Protein AF-A0A349U4Q3-F1 (afdb_monomer)

Radius of gyration: 17.57 Å; Cα contacts (8 Å, |Δi|>4): 63; chains: 1; bounding box: 42×24×41 Å

Mean predicted aligned error: 8.83 Å

Nearest PDB structures (foldseek):
  3fg2-assembly1_P  TM=9.291E-01  e=1.798E-03  Rhodopseudomonas palustris
  4emi-assembly1_A  TM=9.399E-01  e=1.073E-02  Pseudomonas putida
  6pfz-assembly2_A  TM=9.129E-01  e=2.708E-02  Archaeoglobus fulgidus DSM 4304
  5miu-assembly1_A  TM=7.697E-01  e=9.513E-02  Mus musculus
  4j57-assembly1_B  TM=7.511E-01  e=5.311E-01  Plasmodium falciparum 3D7

Secondary structure (DSSP, 8-state):
-HHHHHHTT-----S--EEEEE-SSS--EEEETTS-EEE-S-----S------HHHHHTT--------

Sequence (68 aa):
MEDDLRSNGIAVMTGTKASEITGRGKVEAVKLDNRATVRAEAVILATGITPNSIVAQEAGLSVNFDGS

pLDDT: mean 84.98, std 13.73, range [43.34, 98.0]

Solvent-accessible surface area (backbone atoms only — not comparable to full-atom values): 4662 Å² total; per-residue (Å²): 107,72,67,57,41,44,74,71,70,43,87,81,74,75,99,62,46,85,68,45,82,40,62,84,100,47,56,46,27,37,32,32,70,85,72,49,72,46,78,35,77,72,85,85,89,82,89,76,84,81,81,82,55,63,67,43,51,77,69,72,43,89,80,83,80,79,92,120

Structure (mmCIF, N/CA/C/O backbone):
data_AF-A0A349U4Q3-F1
#
_entry.id   AF-A0A349U4Q3-F1
#
loop_
_atom_site.group_PDB
_atom_site.id
_atom_site.type_symbol
_atom_site.label_atom_id
_atom_site.label_alt_id
_atom_site.label_comp_id
_atom_site.label_asym_id
_atom_site.label_entity_id
_atom_site.label_seq_id
_atom_site.pdbx_PDB_ins_code
_atom_site.Cartn_x
_atom_site.Cartn_y
_atom_site.Cartn_z
_atom_site.occupancy
_atom_site.B_iso_or_equiv
_atom_site.auth_seq_id
_atom_site.auth_comp_id
_atom_site.auth_asym_id
_atom_site.auth_atom_id
_atom_site.pdbx_PDB_model_num
ATOM 1 N N . MET A 1 1 ? 8.141 8.458 13.710 1.00 80.12 1 MET A N 1
ATOM 2 C CA . MET A 1 1 ? 7.740 8.277 12.296 1.00 80.12 1 MET A CA 1
ATOM 3 C C . MET A 1 1 ? 6.414 7.540 12.175 1.00 80.12 1 MET A C 1
ATOM 5 O O . MET A 1 1 ? 5.460 8.166 11.742 1.00 80.12 1 MET A O 1
ATOM 9 N N . GLU A 1 2 ? 6.305 6.254 12.540 1.00 85.06 2 GLU A N 1
ATOM 10 C CA . GLU A 1 2 ? 5.004 5.555 12.472 1.00 85.06 2 GLU A CA 1
ATOM 11 C C . GLU A 1 2 ? 3.962 6.191 13.406 1.00 85.06 2 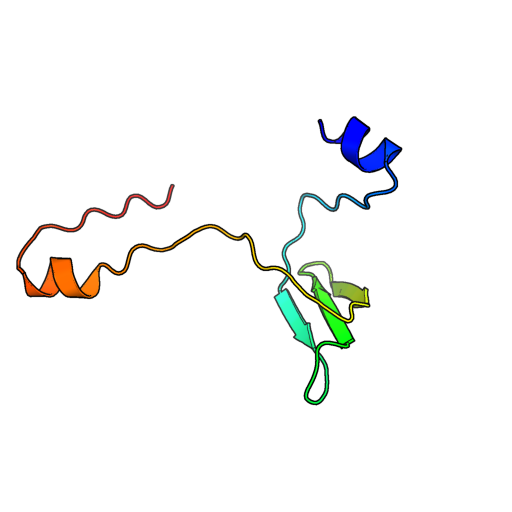GLU A C 1
ATOM 13 O O . GLU A 1 2 ? 2.844 6.472 12.975 1.00 85.06 2 GLU A O 1
ATOM 18 N N . ASP A 1 3 ? 4.350 6.503 14.645 1.00 89.38 3 ASP A N 1
ATOM 19 C CA . ASP A 1 3 ? 3.470 7.164 15.618 1.00 89.38 3 ASP A CA 1
ATOM 20 C C . ASP A 1 3 ? 2.993 8.542 15.145 1.00 89.38 3 ASP A C 1
ATOM 22 O O . ASP A 1 3 ? 1.847 8.913 15.387 1.00 89.38 3 ASP A O 1
ATOM 26 N N . ASP A 1 4 ? 3.830 9.272 14.400 1.00 94.56 4 ASP A N 1
ATOM 27 C CA . ASP A 1 4 ? 3.471 10.575 13.829 1.00 94.56 4 ASP A CA 1
ATOM 28 C C . ASP A 1 4 ? 2.431 10.428 12.712 1.00 94.56 4 ASP A C 1
ATOM 30 O O . ASP A 1 4 ? 1.523 11.242 12.578 1.00 94.56 4 ASP A O 1
ATOM 34 N N . LEU A 1 5 ? 2.518 9.375 11.896 1.00 92.06 5 LEU A N 1
ATOM 35 C CA . LEU A 1 5 ? 1.496 9.091 10.884 1.00 92.06 5 LEU A CA 1
ATOM 36 C C . LEU A 1 5 ? 0.170 8.725 11.560 1.00 92.06 5 LEU A C 1
ATOM 38 O O . LEU A 1 5 ? -0.883 9.246 11.191 1.00 92.06 5 LEU A O 1
ATOM 42 N N . ARG A 1 6 ? 0.227 7.879 12.594 1.00 93.19 6 ARG A N 1
ATOM 43 C CA . ARG A 1 6 ? -0.956 7.479 13.364 1.00 93.19 6 ARG A CA 1
ATOM 44 C C . ARG A 1 6 ? -1.604 8.664 14.080 1.00 93.19 6 ARG A C 1
ATOM 46 O O . ARG A 1 6 ? -2.828 8.774 14.053 1.00 93.19 6 ARG A O 1
ATOM 53 N N . SER A 1 7 ? -0.817 9.564 14.671 1.00 94.81 7 SER A N 1
ATOM 54 C CA . SER A 1 7 ? -1.330 10.770 15.339 1.00 94.81 7 SER A CA 1
ATOM 55 C C . SER A 1 7 ? -1.982 11.749 14.359 1.00 94.81 7 SER A C 1
ATOM 57 O O . SER A 1 7 ? -2.957 12.408 14.710 1.00 94.81 7 SER A O 1
ATOM 59 N N . ASN A 1 8 ? -1.534 11.754 13.100 1.00 94.56 8 ASN A N 1
ATOM 60 C CA . ASN A 1 8 ? -2.173 12.471 11.995 1.00 94.56 8 ASN A CA 1
ATOM 61 C C . ASN A 1 8 ? -3.419 11.758 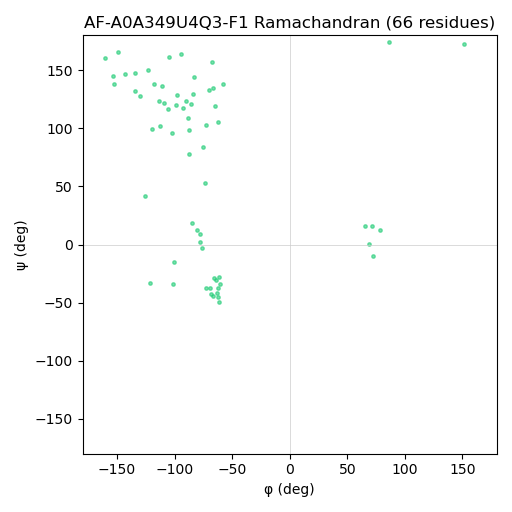11.426 1.00 94.56 8 ASN A C 1
ATOM 63 O O . ASN A 1 8 ? -3.944 12.161 10.388 1.00 94.56 8 ASN A O 1
ATOM 67 N N . GLY A 1 9 ? -3.906 10.695 12.076 1.00 93.31 9 GLY A N 1
ATOM 68 C CA . GLY A 1 9 ? -5.103 9.960 11.662 1.00 93.31 9 GLY A CA 1
ATOM 69 C C . GLY A 1 9 ? -4.880 8.995 10.496 1.00 93.31 9 GLY A C 1
ATOM 70 O O . GLY A 1 9 ? -5.846 8.498 9.918 1.00 93.31 9 GLY A O 1
ATOM 71 N N . ILE A 1 10 ? -3.624 8.707 10.140 1.00 93.56 10 ILE A N 1
ATOM 72 C CA . ILE A 1 10 ? -3.290 7.769 9.069 1.00 93.56 10 ILE A CA 1
ATOM 73 C C . ILE A 1 10 ? -3.269 6.352 9.643 1.00 93.56 10 ILE A C 1
ATOM 75 O O . ILE A 1 10 ? -2.500 6.024 10.549 1.00 93.56 10 ILE A O 1
ATOM 79 N N . ALA A 1 11 ? -4.105 5.478 9.086 1.00 92.38 11 ALA A N 1
ATOM 80 C CA . ALA A 1 11 ? -4.098 4.064 9.428 1.00 92.38 11 ALA A CA 1
ATOM 81 C C . ALA A 1 11 ? -2.861 3.382 8.824 1.00 92.38 11 ALA A C 1
ATOM 83 O O . ALA A 1 11 ? -2.817 3.090 7.631 1.00 92.38 11 ALA A O 1
ATOM 84 N N . VAL A 1 12 ? -1.855 3.113 9.657 1.00 92.69 12 VAL A N 1
ATOM 85 C CA . VAL A 1 12 ? -0.671 2.347 9.253 1.00 92.69 12 VAL A CA 1
ATOM 86 C C . VAL A 1 12 ? -0.920 0.858 9.507 1.00 92.69 12 VAL A C 1
ATOM 88 O O . VAL A 1 12 ? -1.232 0.453 10.630 1.00 92.69 12 VAL A O 1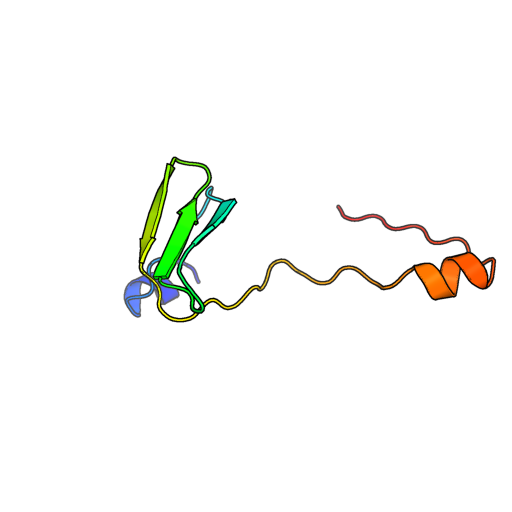
ATOM 91 N N . MET A 1 13 ? -0.794 0.039 8.462 1.00 90.94 13 MET A N 1
ATOM 92 C CA . MET A 1 13 ? -0.964 -1.416 8.520 1.00 90.94 13 MET A CA 1
ATOM 93 C C . MET A 1 13 ? 0.346 -2.083 8.094 1.00 90.94 13 MET A C 1
ATOM 95 O O . MET A 1 13 ? 0.648 -2.168 6.907 1.00 90.94 13 MET A O 1
ATOM 99 N N . THR A 1 14 ? 1.145 -2.518 9.068 1.00 91.75 14 THR A N 1
ATOM 100 C CA . THR A 1 14 ? 2.402 -3.244 8.838 1.00 91.75 14 THR A CA 1
ATOM 101 C C . THR A 1 14 ? 2.176 -4.755 8.896 1.00 91.75 14 THR A C 1
ATOM 103 O O . THR A 1 14 ? 1.135 -5.223 9.357 1.00 91.75 14 THR A O 1
ATOM 106 N N . GLY A 1 15 ? 3.133 -5.536 8.382 1.00 92.31 15 GLY A N 1
ATOM 107 C CA . GLY A 1 15 ? 3.040 -7.002 8.383 1.00 92.31 15 GLY A CA 1
ATOM 108 C C . GLY A 1 15 ? 1.909 -7.565 7.514 1.00 92.31 15 GLY A C 1
ATOM 109 O O . GLY A 1 15 ? 1.536 -8.721 7.679 1.00 92.31 15 GLY A O 1
ATOM 110 N N . THR A 1 16 ? 1.354 -6.756 6.610 1.00 92.12 16 THR A N 1
ATOM 111 C CA . THR A 1 16 ? 0.306 -7.159 5.674 1.00 92.12 16 THR A CA 1
ATOM 112 C C . THR A 1 16 ? 0.631 -6.657 4.276 1.00 92.12 16 THR A C 1
ATOM 114 O O . THR A 1 16 ? 1.238 -5.598 4.101 1.00 92.12 16 THR A O 1
ATOM 117 N N . LYS A 1 17 ? 0.227 -7.430 3.274 1.00 93.25 17 LYS A N 1
ATOM 118 C CA . LYS A 1 17 ? 0.437 -7.134 1.859 1.00 93.25 17 LYS A CA 1
ATOM 119 C C . LYS A 1 17 ? -0.900 -6.975 1.144 1.00 93.25 17 LYS A C 1
ATOM 121 O O . LYS A 1 17 ? -1.806 -7.784 1.327 1.00 93.25 17 LYS A O 1
ATOM 126 N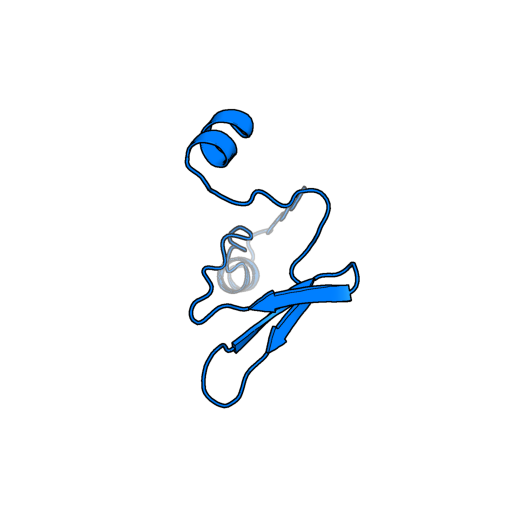 N . ALA A 1 18 ? -0.996 -5.977 0.264 1.00 94.06 18 ALA A N 1
ATOM 127 C CA . ALA A 1 18 ? -2.092 -5.884 -0.697 1.00 94.06 18 ALA A CA 1
ATOM 128 C C . ALA A 1 18 ? -2.023 -7.063 -1.682 1.00 94.06 18 ALA A C 1
ATOM 130 O O . ALA A 1 18 ? -1.027 -7.236 -2.387 1.00 94.06 18 ALA A O 1
ATOM 131 N N . SER A 1 19 ? -3.068 -7.886 -1.701 1.00 94.50 19 SER A N 1
ATOM 132 C CA . SER A 1 19 ? -3.140 -9.112 -2.498 1.00 94.50 19 SER A CA 1
ATOM 133 C C . SER A 1 19 ? -3.962 -8.937 -3.772 1.00 94.50 19 SER A C 1
ATOM 135 O O . SER A 1 19 ? -3.620 -9.521 -4.796 1.00 94.50 19 SER A O 1
ATOM 137 N N . GLU A 1 20 ? -5.016 -8.119 -3.736 1.00 95.62 20 GLU A N 1
ATOM 138 C CA . GLU A 1 20 ? -5.914 -7.926 -4.877 1.00 95.62 20 GLU A CA 1
ATOM 139 C C . GLU A 1 20 ? -6.574 -6.542 -4.831 1.00 95.62 20 GLU A C 1
ATOM 141 O O . GLU A 1 20 ? -7.031 -6.106 -3.775 1.00 95.62 20 GLU A O 1
ATOM 146 N N . ILE A 1 21 ? -6.678 -5.868 -5.979 1.00 96.50 21 ILE A N 1
ATOM 147 C CA . ILE A 1 21 ? -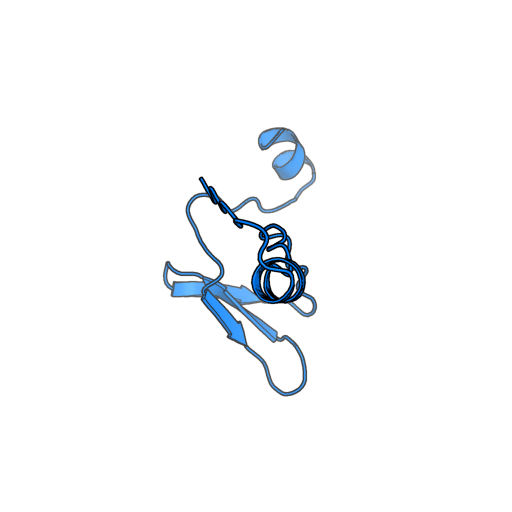7.530 -4.684 -6.144 1.00 96.50 21 ILE A CA 1
ATOM 148 C C . ILE A 1 21 ? -8.836 -5.136 -6.794 1.00 96.50 21 ILE A C 1
ATOM 150 O O . ILE A 1 21 ? -8.824 -5.804 -7.823 1.00 96.50 21 ILE A O 1
ATOM 154 N N . THR A 1 22 ? -9.964 -4.758 -6.202 1.00 96.75 22 THR A N 1
ATOM 155 C CA . THR A 1 22 ? -11.303 -5.184 -6.620 1.00 96.75 22 THR A CA 1
ATOM 156 C C . THR A 1 22 ? -12.200 -3.995 -6.939 1.00 96.75 22 THR A C 1
ATOM 158 O O . THR A 1 22 ? -12.061 -2.919 -6.353 1.00 96.75 22 THR A O 1
ATOM 161 N N . GLY A 1 23 ? -13.133 -4.208 -7.865 1.00 95.69 23 GLY A N 1
ATOM 162 C CA . GLY A 1 23 ? -14.164 -3.252 -8.258 1.00 95.69 23 GLY A CA 1
ATOM 163 C C . GLY A 1 23 ? -14.594 -3.447 -9.713 1.00 95.69 23 GLY A C 1
ATOM 164 O O . GLY A 1 23 ? -14.019 -4.264 -10.437 1.00 95.69 23 G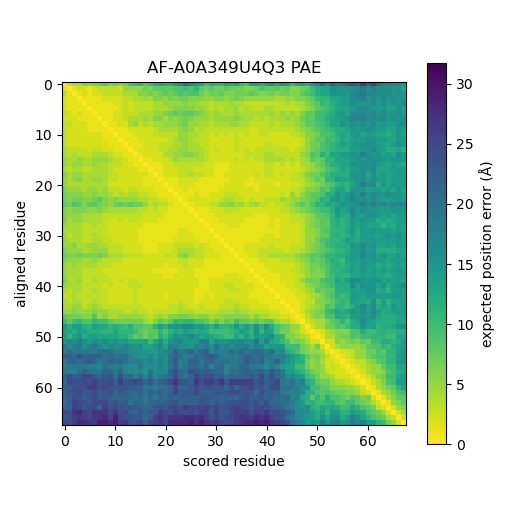LY A O 1
ATOM 165 N N . ARG A 1 24 ? -15.642 -2.739 -10.148 1.00 94.38 24 ARG A N 1
ATOM 166 C CA . ARG A 1 24 ? -16.185 -2.852 -11.513 1.00 94.38 24 ARG A CA 1
ATOM 167 C C . ARG A 1 24 ? -15.946 -1.567 -12.295 1.00 94.38 24 ARG A C 1
ATOM 169 O O . ARG A 1 24 ? -16.643 -0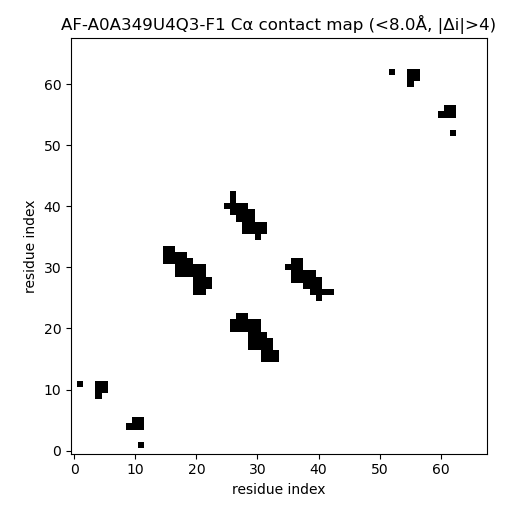.578 -12.103 1.00 94.38 24 ARG A O 1
ATOM 176 N N . GLY A 1 25 ? -14.937 -1.572 -13.167 1.00 94.50 25 GLY A N 1
ATOM 177 C CA . GLY A 1 25 ? -14.546 -0.404 -13.975 1.00 94.50 25 GLY A CA 1
ATOM 178 C C . GLY A 1 25 ? -13.846 0.720 -13.193 1.00 94.50 25 GLY A C 1
ATOM 179 O O . GLY A 1 25 ? -13.283 1.620 -13.805 1.00 94.50 25 GLY A O 1
ATOM 180 N N . LYS A 1 26 ? -13.839 0.650 -11.857 1.00 95.38 26 LYS A N 1
ATOM 181 C CA . LYS A 1 26 ? -13.073 1.496 -10.934 1.00 95.38 26 LYS A CA 1
ATOM 182 C C . LYS A 1 26 ? -12.712 0.705 -9.676 1.00 95.38 26 LYS A C 1
ATOM 184 O O . LYS A 1 26 ? -13.300 -0.348 -9.434 1.00 95.38 26 LYS A O 1
ATOM 189 N N . VAL A 1 27 ? -11.775 1.218 -8.879 1.00 96.75 27 VAL A N 1
ATOM 190 C CA . VAL A 1 27 ? -11.438 0.647 -7.566 1.00 96.75 27 VAL A CA 1
ATOM 191 C C . VAL A 1 27 ? -12.626 0.813 -6.615 1.00 96.75 27 VAL A C 1
ATOM 193 O O . VAL A 1 27 ? -13.218 1.888 -6.534 1.00 96.75 27 VAL A O 1
ATOM 196 N N . GLU A 1 28 ? -12.955 -0.257 -5.896 1.00 98.00 28 GLU A N 1
ATOM 197 C CA . GLU A 1 28 ? -13.924 -0.257 -4.795 1.00 98.00 28 GLU A CA 1
ATOM 198 C C . GLU A 1 28 ? -13.290 -0.740 -3.478 1.00 98.00 28 GLU A C 1
ATOM 200 O O . GLU A 1 28 ? -13.651 -0.266 -2.394 1.00 98.00 28 GLU A O 1
ATOM 205 N N . ALA A 1 29 ? -12.333 -1.673 -3.547 1.00 97.38 29 ALA A N 1
ATOM 206 C CA . ALA A 1 29 ? -11.607 -2.149 -2.375 1.00 97.38 29 ALA A CA 1
ATOM 207 C C . ALA A 1 29 ? -10.274 -2.833 -2.710 1.00 97.38 29 ALA A C 1
ATOM 209 O O . ALA A 1 29 ? -10.077 -3.341 -3.813 1.00 97.38 29 ALA A O 1
ATOM 210 N N . VAL A 1 30 ? -9.397 -2.922 -1.711 1.00 96.94 30 VAL A N 1
ATOM 211 C CA . VAL A 1 30 ? -8.149 -3.690 -1.729 1.00 96.94 30 VAL A CA 1
ATOM 212 C C . VAL A 1 30 ? -8.258 -4.835 -0.728 1.00 96.94 30 VAL A C 1
ATOM 214 O O . VAL A 1 30 ? -8.509 -4.605 0.456 1.00 96.94 30 VAL A O 1
ATOM 217 N N . LYS A 1 31 ? -8.065 -6.072 -1.185 1.00 96.88 31 LYS A N 1
ATOM 218 C CA . LYS A 1 31 ? -7.904 -7.225 -0.300 1.00 96.88 31 LYS A CA 1
ATOM 219 C C . LYS A 1 31 ? -6.463 -7.317 0.168 1.00 96.88 31 LYS A C 1
ATOM 221 O O . LYS A 1 31 ? -5.527 -7.036 -0.583 1.00 96.88 31 LYS A O 1
ATOM 226 N N . LEU A 1 32 ? -6.309 -7.736 1.411 1.00 96.19 32 LEU A N 1
ATOM 227 C CA . LEU A 1 32 ? -5.027 -7.986 2.042 1.00 96.19 32 LEU A CA 1
ATOM 228 C C . LEU A 1 32 ? -4.771 -9.496 2.149 1.00 96.19 32 LEU A C 1
ATOM 230 O O . LEU A 1 32 ? -5.684 -10.319 2.047 1.00 96.19 32 LEU A O 1
ATOM 234 N N . ASP A 1 33 ? -3.514 -9.878 2.336 1.00 95.50 33 ASP A N 1
ATOM 235 C CA . ASP A 1 33 ? -3.076 -11.269 2.518 1.00 95.50 33 ASP A CA 1
ATOM 236 C C . ASP A 1 33 ? -3.675 -11.953 3.757 1.00 95.50 33 ASP A C 1
ATOM 238 O O . ASP A 1 33 ? -3.928 -13.157 3.752 1.00 95.50 33 ASP A O 1
ATOM 242 N N . ASN A 1 34 ? -4.000 -11.179 4.786 1.00 94.12 34 ASN A N 1
ATOM 243 C CA . ASN A 1 34 ? -4.684 -11.640 5.992 1.00 94.12 34 ASN A CA 1
ATOM 244 C C . ASN A 1 34 ? -6.215 -11.779 5.831 1.00 94.12 34 ASN A C 1
ATOM 246 O O . ASN A 1 34 ? -6.923 -11.935 6.825 1.00 94.12 34 ASN A O 1
ATOM 250 N N . ARG A 1 35 ? -6.734 -11.733 4.593 1.00 93.56 35 ARG A N 1
ATOM 251 C CA . ARG A 1 35 ? -8.167 -11.768 4.224 1.00 93.56 35 ARG A CA 1
ATOM 252 C C . ARG A 1 35 ? -8.976 -10.526 4.611 1.00 93.56 35 ARG A C 1
ATOM 254 O O . ARG A 1 35 ? -10.171 -10.480 4.312 1.00 93.56 35 ARG A O 1
ATOM 261 N N . ALA A 1 36 ? -8.370 -9.512 5.228 1.00 95.00 36 ALA A N 1
ATOM 262 C CA . ALA A 1 36 ? -9.040 -8.236 5.445 1.00 95.00 36 ALA A CA 1
ATOM 263 C C . ALA A 1 36 ? -9.275 -7.510 4.111 1.00 95.00 36 ALA A C 1
ATOM 265 O O . ALA A 1 36 ? -8.604 -7.758 3.109 1.00 95.00 36 ALA A O 1
ATOM 266 N N . THR A 1 37 ? -10.254 -6.607 4.095 1.00 96.38 37 THR A N 1
ATOM 267 C CA . THR A 1 37 ? -10.589 -5.793 2.922 1.00 96.38 37 THR A CA 1
ATOM 268 C C . THR A 1 37 ? -10.677 -4.329 3.326 1.00 96.38 37 THR A C 1
ATOM 270 O O . THR A 1 37 ? -11.405 -3.980 4.254 1.00 96.38 37 THR A O 1
ATOM 273 N N . VAL A 1 38 ? -9.952 -3.473 2.610 1.00 96.44 38 VAL A N 1
ATOM 274 C CA . VAL A 1 38 ? -9.935 -2.021 2.801 1.00 96.44 38 VAL A CA 1
ATOM 275 C C . VAL A 1 38 ? -10.724 -1.379 1.667 1.00 96.44 38 VAL A C 1
ATOM 277 O O . VAL A 1 38 ? -10.342 -1.499 0.506 1.00 96.44 38 VAL A O 1
ATOM 280 N N . ARG A 1 39 ? -11.836 -0.704 1.979 1.00 96.94 39 ARG A N 1
ATOM 281 C CA . ARG A 1 39 ? -12.600 0.046 0.968 1.00 96.94 39 ARG A CA 1
ATOM 282 C C . ARG A 1 39 ? -11.814 1.276 0.527 1.00 96.94 39 ARG A C 1
ATOM 284 O O . ARG A 1 39 ? -11.322 2.015 1.376 1.00 96.94 39 ARG A O 1
ATOM 291 N N . ALA A 1 40 ? -11.722 1.489 -0.780 1.00 94.75 40 ALA A N 1
ATOM 292 C CA . ALA A 1 40 ? -10.979 2.598 -1.361 1.00 94.75 40 ALA A CA 1
ATOM 293 C C . ALA A 1 40 ? -11.549 2.970 -2.733 1.00 94.75 40 ALA A C 1
ATOM 295 O O . ALA A 1 40 ? -11.957 2.099 -3.494 1.00 94.75 40 ALA A O 1
ATOM 296 N N . GLU A 1 41 ? -11.532 4.259 -3.059 1.00 94.06 41 GLU A N 1
ATOM 297 C CA . GLU A 1 41 ? -11.919 4.769 -4.385 1.00 94.06 41 GLU A CA 1
ATOM 298 C C . GLU A 1 41 ? -10.697 5.090 -5.262 1.00 94.06 41 GLU A C 1
ATOM 300 O O . GLU A 1 41 ? -10.813 5.221 -6.479 1.00 94.06 41 GLU A O 1
ATOM 305 N N . ALA A 1 42 ? -9.514 5.178 -4.647 1.00 93.88 42 ALA A N 1
ATOM 306 C CA . ALA A 1 42 ? -8.229 5.387 -5.300 1.00 93.88 42 ALA A CA 1
ATOM 307 C C . ALA A 1 42 ? -7.135 4.583 -4.581 1.00 93.88 42 ALA A C 1
ATOM 309 O O . ALA A 1 42 ? -7.189 4.402 -3.363 1.00 93.88 42 ALA A O 1
ATOM 310 N N . VAL A 1 43 ? -6.140 4.106 -5.334 1.00 94.25 43 VAL A N 1
ATOM 311 C CA . VAL A 1 43 ? -4.999 3.333 -4.816 1.00 94.25 43 VAL A CA 1
ATOM 312 C C . VAL A 1 43 ? -3.716 3.871 -5.431 1.00 94.25 43 VAL A C 1
ATOM 314 O O . VAL A 1 43 ? -3.631 4.032 -6.647 1.00 94.25 43 VAL A O 1
ATOM 317 N N . ILE A 1 44 ? -2.712 4.114 -4.590 1.00 93.00 44 ILE A N 1
ATOM 318 C CA . ILE A 1 44 ? -1.358 4.482 -5.009 1.00 93.00 44 ILE A CA 1
ATOM 319 C C . ILE A 1 44 ? -0.447 3.290 -4.722 1.00 93.00 44 ILE A C 1
ATOM 321 O O . ILE A 1 44 ? -0.352 2.840 -3.580 1.00 93.00 44 ILE A O 1
ATOM 325 N N . LEU A 1 45 ? 0.216 2.770 -5.755 1.00 89.75 45 LEU A N 1
ATOM 326 C CA . LEU A 1 45 ? 1.186 1.687 -5.619 1.00 89.75 45 LEU A CA 1
ATOM 327 C C . LEU A 1 45 ? 2.586 2.275 -5.440 1.00 89.75 45 LEU A C 1
ATOM 329 O O . LEU A 1 45 ? 3.099 2.949 -6.328 1.00 89.75 45 LEU A O 1
ATOM 333 N N . ALA A 1 46 ? 3.197 1.998 -4.292 1.00 88.56 46 ALA A N 1
ATOM 334 C CA . ALA A 1 46 ? 4.539 2.455 -3.935 1.00 88.56 46 ALA A CA 1
ATOM 335 C C . ALA A 1 46 ? 5.442 1.273 -3.533 1.00 88.56 46 ALA A C 1
ATOM 337 O O . ALA A 1 46 ? 6.174 1.337 -2.552 1.00 88.56 46 ALA A O 1
ATOM 338 N N . THR A 1 47 ? 5.369 0.160 -4.270 1.00 84.38 47 THR A N 1
ATOM 339 C CA . THR A 1 47 ? 6.080 -1.099 -3.960 1.00 84.38 47 THR A CA 1
ATOM 340 C C . THR A 1 47 ? 7.520 -1.147 -4.487 1.00 84.38 47 THR A C 1
ATOM 342 O O . THR A 1 47 ? 8.085 -2.228 -4.625 1.00 84.38 47 THR A O 1
ATOM 345 N N . GLY A 1 48 ? 8.111 0.006 -4.805 1.00 79.81 48 GLY A N 1
ATOM 346 C CA . GLY A 1 48 ? 9.417 0.105 -5.457 1.00 79.81 48 GLY A CA 1
ATOM 347 C C . GLY A 1 48 ? 9.347 0.026 -6.985 1.00 79.81 48 GLY A C 1
ATOM 348 O O . GLY A 1 48 ? 8.285 -0.183 -7.573 1.00 79.81 48 GLY A O 1
ATOM 349 N N . ILE A 1 49 ? 10.497 0.240 -7.625 1.00 71.69 49 ILE A N 1
ATOM 350 C CA . ILE A 1 49 ? 10.661 0.218 -9.082 1.00 71.69 49 ILE A CA 1
ATOM 351 C C . ILE A 1 49 ? 11.501 -0.995 -9.485 1.00 71.69 49 ILE A C 1
ATOM 353 O O . ILE A 1 49 ? 12.523 -1.279 -8.866 1.00 71.69 49 ILE A O 1
ATOM 357 N N . THR A 1 50 ? 11.093 -1.700 -10.539 1.00 75.62 50 THR A N 1
ATOM 358 C CA . THR A 1 50 ? 11.934 -2.712 -11.189 1.00 75.62 50 THR A CA 1
ATOM 359 C C . THR A 1 50 ? 12.573 -2.074 -12.424 1.00 75.62 50 THR A C 1
ATOM 361 O O . THR A 1 50 ? 11.836 -1.609 -13.298 1.00 75.62 50 THR A O 1
ATOM 364 N N . PRO A 1 51 ? 13.913 -2.008 -12.523 1.00 67.06 51 PRO A N 1
ATOM 365 C CA . PRO A 1 51 ? 14.588 -1.497 -13.710 1.00 67.06 51 PRO A CA 1
ATOM 366 C C . PRO A 1 51 ? 14.200 -2.301 -14.956 1.00 67.06 51 PRO A C 1
ATOM 368 O O . PRO A 1 51 ? 14.143 -3.529 -14.913 1.00 67.06 51 PRO A O 1
ATOM 371 N N . ASN A 1 52 ? 13.972 -1.619 -16.082 1.00 67.50 52 ASN A N 1
ATOM 372 C CA . ASN A 1 52 ? 13.736 -2.277 -17.366 1.00 67.50 52 ASN A CA 1
ATOM 373 C C . ASN A 1 52 ? 15.064 -2.821 -17.924 1.00 67.50 52 ASN A C 1
ATOM 375 O O . ASN A 1 52 ? 15.747 -2.166 -18.710 1.00 67.50 52 ASN A O 1
ATOM 379 N N . SER A 1 53 ? 15.447 -4.011 -17.466 1.00 68.69 53 SER A N 1
ATOM 380 C CA . SER A 1 53 ? 16.705 -4.684 -17.800 1.00 68.69 53 SER A CA 1
ATOM 381 C C . SER A 1 53 ? 16.725 -5.324 -19.192 1.00 68.69 53 SER A C 1
ATOM 383 O O . SER A 1 53 ? 17.773 -5.820 -19.599 1.00 68.69 53 SER A O 1
ATOM 385 N N . ILE A 1 54 ? 15.616 -5.277 -19.943 1.00 70.31 54 ILE A N 1
ATOM 386 C CA . ILE A 1 54 ? 15.504 -5.878 -21.283 1.00 70.31 54 ILE A CA 1
ATOM 387 C C . ILE A 1 54 ? 16.513 -5.238 -22.242 1.00 70.31 54 ILE A C 1
ATOM 389 O O . ILE A 1 54 ? 17.308 -5.941 -22.854 1.00 70.31 54 ILE A O 1
ATOM 393 N N . VAL A 1 55 ? 16.567 -3.903 -22.287 1.00 66.19 55 VAL A N 1
ATOM 394 C CA . VAL A 1 55 ? 17.499 -3.165 -23.162 1.00 66.19 55 VAL A CA 1
ATOM 395 C C . VAL A 1 55 ? 18.960 -3.466 -22.809 1.00 66.19 55 VAL A C 1
ATOM 397 O O . VAL A 1 55 ? 19.807 -3.587 -23.688 1.00 66.19 55 VAL A O 1
ATOM 400 N N . ALA A 1 56 ? 19.269 -3.614 -21.518 1.00 65.44 56 ALA A N 1
ATOM 401 C CA . ALA A 1 56 ? 20.623 -3.916 -21.058 1.00 65.44 56 ALA A CA 1
ATOM 402 C C . ALA A 1 56 ? 21.034 -5.366 -21.373 1.00 65.44 56 ALA A C 1
ATOM 404 O O . ALA A 1 56 ? 22.175 -5.604 -21.767 1.00 65.44 56 ALA A O 1
ATOM 405 N N . GLN A 1 57 ? 20.102 -6.318 -21.267 1.00 65.69 57 GLN A N 1
ATOM 406 C CA . GLN A 1 57 ? 20.326 -7.715 -21.635 1.00 65.69 57 GLN A CA 1
ATOM 407 C C . GLN A 1 57 ? 20.510 -7.880 -23.152 1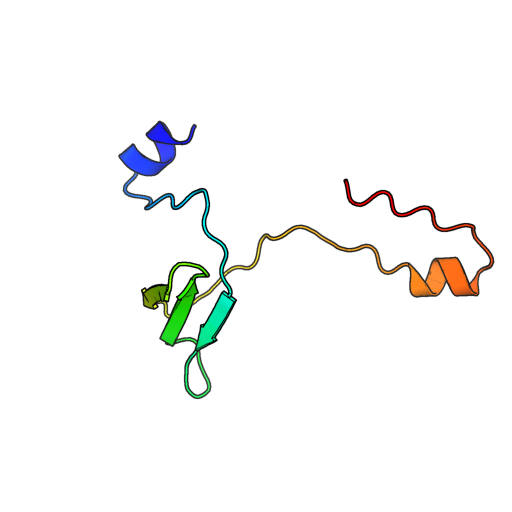.00 65.69 57 GLN A C 1
ATOM 409 O O . GLN A 1 57 ? 21.430 -8.574 -23.579 1.00 65.69 57 GLN A O 1
ATOM 414 N N . GLU A 1 58 ? 19.704 -7.194 -23.969 1.00 71.44 58 GLU A N 1
ATOM 415 C CA . GLU A 1 58 ? 19.859 -7.168 -25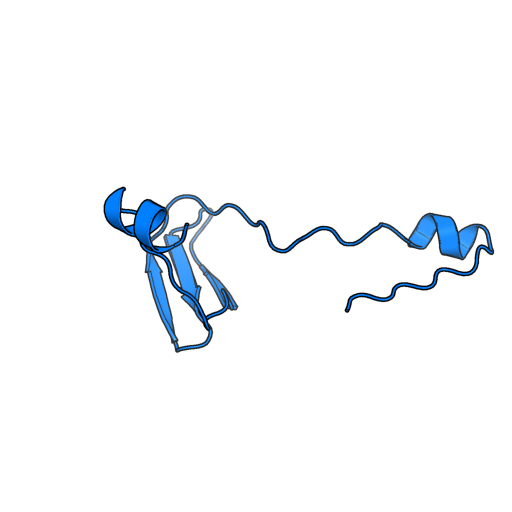.433 1.00 71.44 58 GLU A CA 1
ATOM 416 C C . GLU A 1 58 ? 21.175 -6.507 -25.874 1.00 71.44 58 GLU A C 1
ATOM 418 O O . GLU A 1 58 ? 21.767 -6.910 -26.874 1.00 71.44 58 GLU A O 1
ATOM 423 N N . ALA A 1 59 ? 21.680 -5.541 -25.102 1.00 69.50 59 ALA A N 1
ATOM 424 C CA . ALA A 1 59 ? 22.973 -4.897 -25.334 1.00 69.50 59 ALA A CA 1
ATOM 425 C C . ALA A 1 59 ? 24.188 -5.740 -24.885 1.00 69.50 59 ALA A C 1
ATOM 427 O O . ALA A 1 59 ? 25.323 -5.271 -24.979 1.00 69.50 59 ALA A O 1
ATOM 428 N N . GLY A 1 60 ? 23.980 -6.965 -24.384 1.00 63.84 60 GLY A N 1
ATOM 429 C CA . GLY A 1 60 ? 25.056 -7.850 -23.925 1.00 63.84 60 GLY A CA 1
ATOM 430 C C . GLY A 1 60 ? 25.723 -7.404 -22.619 1.00 63.84 60 GLY A C 1
ATOM 431 O O . GLY A 1 60 ? 26.814 -7.873 -22.296 1.00 63.84 60 GLY A O 1
ATOM 432 N N . LEU A 1 61 ? 25.090 -6.499 -21.866 1.00 67.56 61 LEU A N 1
ATOM 433 C CA . LEU A 1 61 ? 25.577 -6.062 -20.562 1.00 67.56 61 LEU A CA 1
ATOM 434 C C . LEU A 1 61 ? 25.110 -7.046 -19.487 1.00 67.56 61 LEU A C 1
ATOM 436 O O . LEU A 1 61 ? 23.922 -7.359 -19.380 1.00 67.56 61 LEU A O 1
ATOM 440 N N . SER A 1 62 ? 26.046 -7.516 -18.660 1.00 63.19 62 SER A N 1
ATOM 441 C CA . SER A 1 62 ? 25.731 -8.354 -17.502 1.00 63.19 62 SER A CA 1
ATOM 442 C C . SER A 1 62 ? 24.857 -7.578 -16.516 1.00 63.19 62 SER A C 1
ATOM 444 O O . SER A 1 62 ? 25.334 -6.695 -15.804 1.00 63.19 62 SER A O 1
ATOM 446 N N . VAL A 1 63 ? 23.568 -7.912 -16.476 1.00 66.00 63 VAL A N 1
ATOM 447 C CA . VAL A 1 63 ? 22.603 -7.362 -15.521 1.00 66.00 63 VAL A CA 1
ATOM 448 C C . VAL A 1 63 ? 22.615 -8.201 -14.244 1.00 66.00 63 VAL A C 1
ATOM 450 O O . VAL A 1 63 ? 21.996 -9.258 -14.177 1.00 66.00 63 VAL A O 1
ATOM 453 N N . ASN A 1 64 ? 23.324 -7.739 -13.215 1.00 63.16 64 ASN A N 1
ATOM 454 C CA . ASN A 1 64 ? 23.160 -8.276 -11.864 1.00 63.16 64 ASN A CA 1
ATOM 455 C C . ASN A 1 64 ? 22.039 -7.483 -11.185 1.00 63.16 64 ASN A C 1
ATOM 457 O O . ASN A 1 64 ? 22.211 -6.301 -10.904 1.00 63.16 64 ASN A O 1
ATOM 461 N N . PHE A 1 65 ? 20.880 -8.113 -10.984 1.00 63.53 65 PHE A N 1
ATOM 462 C CA . PHE A 1 65 ? 19.790 -7.551 -10.188 1.00 63.53 65 PHE A CA 1
ATOM 463 C C . PHE A 1 65 ? 19.799 -8.232 -8.818 1.00 63.53 65 PHE A C 1
ATOM 465 O O . PHE A 1 65 ? 19.261 -9.328 -8.664 1.00 63.53 65 PHE A O 1
ATOM 472 N N . ASP A 1 66 ? 20.436 -7.609 -7.830 1.00 56.81 66 ASP A N 1
ATOM 473 C CA . ASP A 1 66 ? 20.314 -7.984 -6.424 1.00 56.81 66 ASP A CA 1
ATOM 474 C C . ASP A 1 66 ? 19.122 -7.241 -5.811 1.00 56.81 66 ASP A C 1
ATOM 476 O O . ASP A 1 66 ? 19.235 -6.241 -5.115 1.00 56.81 66 ASP A O 1
ATOM 480 N N . GLY A 1 67 ? 17.919 -7.736 -6.104 1.00 55.88 67 GLY A N 1
ATOM 481 C CA . GLY A 1 67 ? 16.688 -7.273 -5.461 1.00 55.88 67 GLY A CA 1
ATOM 482 C C . GLY A 1 67 ? 16.551 -7.763 -4.015 1.00 55.88 67 GLY A C 1
ATOM 483 O O . GLY A 1 67 ? 15.536 -8.384 -3.696 1.00 55.88 67 GLY A O 1
ATOM 484 N N . SER A 1 68 ? 17.568 -7.540 -3.177 1.00 43.34 68 SER A N 1
ATOM 485 C CA . SER A 1 68 ? 17.556 -7.793 -1.728 1.00 43.34 68 SER A CA 1
ATOM 486 C C . SER A 1 68 ? 17.512 -6.497 -0.936 1.00 43.34 68 SER A C 1
ATOM 488 O O . SER A 1 68 ? 18.366 -5.631 -1.226 1.00 43.34 68 SER A O 1
#

Foldseek 3Di:
DVVVCVVVVHDDDPPKDFDDFDDDVFGQWTAIPVRDIGGDRDDDDDPDDDDPCVVVVVVVHDDDDPPD